Protein AF-A0A5E4M2I4-F1 (afdb_monomer_lite)

pLDDT: mean 73.14, std 18.61, range [38.72, 95.69]

Secondary structure (DSSP, 8-state):
-PPPPSTT--HHHHHHHHHHHHHHHHHHHHHHHHHHH-GGGTS---S-HHHHHHHHHHHHHHHHHHHHHTTT--HHHHHHHHHHHHHHHHHHHHHHHTT-------------

Foldseek 3Di:
DDQPDPPDQDPVSVVVVVVVVVVVVVVVVVLVLLVLVDVCSVDPDPDDPVVVVVVVVVSVVVVVVCCVVVVDPCVVSVVSVVVVVVVVVVVVVVVVVVPDDDDPDDDDDDDD

Sequence (112 aa):
MKPFSSWNLNYIRENYIKCLSASRKYVKCAFGVL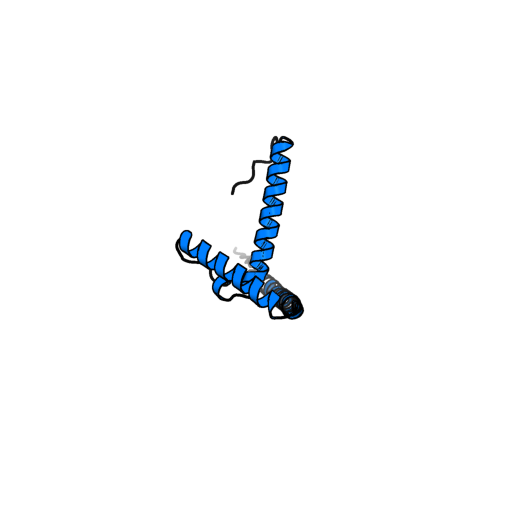RVKWQILRKDIEVSSDKAVHIIKYICIQHNLIRIKDEDSDLDYYQKIIRQSHGNQTNELQERDNHGGARRGSTKTNKR

Radius of gyration: 24.22 Å; chains: 1; bounding box: 33×87×47 Å

Structure (mmCIF, N/CA/C/O backbone):
data_AF-A0A5E4M2I4-F1
#
_entry.id   AF-A0A5E4M2I4-F1
#
loop_
_atom_site.group_PDB
_atom_site.id
_atom_site.type_symbol
_atom_site.label_atom_id
_atom_site.label_alt_id
_atom_site.label_comp_id
_atom_site.label_asym_id
_atom_site.label_entity_id
_atom_site.label_seq_id
_atom_site.pdbx_PDB_ins_code
_atom_site.Cartn_x
_atom_site.Cartn_y
_atom_site.Cartn_z
_atom_site.occupancy
_atom_site.B_iso_or_equiv
_atom_site.auth_seq_id
_atom_site.auth_comp_id
_atom_site.auth_asym_id
_atom_site.auth_atom_id
_atom_site.pdbx_PDB_model_num
ATOM 1 N N . MET A 1 1 ? 0.505 -12.808 -9.965 1.00 60.47 1 MET A N 1
ATOM 2 C CA . MET A 1 1 ? 1.238 -12.731 -11.251 1.00 60.47 1 MET A CA 1
ATOM 3 C C . MET A 1 1 ? 2.308 -13.804 -11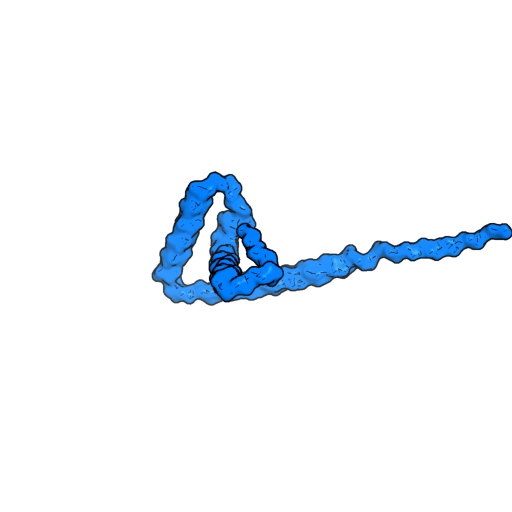.277 1.00 60.47 1 MET A C 1
ATOM 5 O O . MET A 1 1 ? 3.011 -13.952 -10.281 1.00 60.47 1 MET A O 1
ATOM 9 N N . LYS A 1 2 ? 2.400 -14.563 -12.371 1.00 68.81 2 LYS A N 1
ATOM 10 C CA . LYS A 1 2 ? 3.365 -15.657 -12.522 1.00 68.81 2 LYS A CA 1
ATOM 11 C C . LYS A 1 2 ? 4.654 -15.115 -13.163 1.00 68.81 2 LYS A C 1
ATOM 13 O O . LYS A 1 2 ? 4.550 -14.499 -14.221 1.00 68.81 2 LYS A O 1
ATOM 18 N N . PRO A 1 3 ? 5.835 -15.273 -12.539 1.00 67.31 3 PRO A N 1
ATOM 19 C CA . PRO A 1 3 ? 7.097 -14.917 -13.184 1.00 67.31 3 PRO A CA 1
ATOM 20 C C . PRO A 1 3 ? 7.359 -15.844 -14.381 1.00 67.31 3 PRO A C 1
ATOM 22 O O . PRO A 1 3 ? 6.940 -17.005 -14.364 1.00 67.31 3 PRO A O 1
ATOM 25 N N . PHE A 1 4 ? 8.038 -15.341 -15.418 1.00 71.06 4 PHE A N 1
ATOM 26 C CA . PHE A 1 4 ? 8.483 -16.187 -16.530 1.00 71.06 4 PHE A CA 1
ATOM 27 C C . PHE A 1 4 ? 9.488 -17.228 -16.019 1.00 71.06 4 PHE A C 1
ATOM 29 O O . PHE A 1 4 ? 10.302 -16.934 -15.142 1.00 71.06 4 PHE A O 1
ATOM 36 N N . SER A 1 5 ? 9.417 -18.453 -16.542 1.00 70.25 5 SER A N 1
ATOM 37 C CA . SER A 1 5 ? 10.367 -19.516 -16.209 1.00 70.25 5 SER A CA 1
ATOM 38 C C . SER A 1 5 ? 11.786 -19.112 -16.617 1.00 70.25 5 SER A C 1
ATOM 40 O O . SER A 1 5 ? 11.990 -18.620 -17.721 1.00 70.25 5 SER A O 1
ATOM 42 N N . SER A 1 6 ? 12.760 -19.359 -15.736 1.00 65.88 6 SER A N 1
ATOM 43 C CA . SER A 1 6 ? 14.170 -18.938 -15.856 1.00 65.88 6 SER A CA 1
ATOM 44 C C . SER A 1 6 ? 14.926 -19.469 -17.085 1.00 65.88 6 SER A C 1
ATOM 46 O O . SER A 1 6 ? 16.040 -19.029 -17.352 1.00 65.88 6 SER A O 1
ATOM 48 N N . TRP A 1 7 ? 14.366 -20.434 -17.809 1.00 60.06 7 TRP A N 1
ATOM 49 C CA . TRP A 1 7 ? 15.019 -21.087 -18.937 1.00 60.06 7 TRP A CA 1
ATOM 50 C C . TRP A 1 7 ? 14.772 -20.252 -20.207 1.00 60.06 7 TRP A C 1
ATOM 52 O O . TRP A 1 7 ? 13.680 -20.306 -20.765 1.00 60.06 7 TRP A O 1
ATOM 62 N N . ASN A 1 8 ? 15.765 -19.463 -20.641 1.00 64.12 8 ASN A N 1
ATOM 63 C CA . ASN A 1 8 ? 15.763 -18.552 -21.811 1.00 64.12 8 ASN A CA 1
ATOM 64 C C . ASN A 1 8 ? 15.101 -17.170 -21.617 1.00 64.12 8 ASN A C 1
ATOM 66 O O . ASN A 1 8 ? 14.178 -16.759 -22.337 1.00 64.12 8 ASN A O 1
ATOM 70 N N . LEU A 1 9 ? 15.614 -16.405 -20.652 1.00 71.00 9 LEU A N 1
ATOM 71 C CA . LEU A 1 9 ? 15.256 -15.003 -20.461 1.00 71.00 9 LEU A CA 1
ATOM 72 C C . LEU A 1 9 ? 16.059 -14.109 -21.426 1.00 71.00 9 LEU A C 1
ATOM 74 O O . LEU A 1 9 ? 17.254 -13.918 -21.277 1.00 71.00 9 LEU A O 1
ATOM 78 N N . ASN A 1 10 ? 15.389 -13.552 -22.439 1.00 80.62 10 ASN A N 1
ATOM 79 C CA . ASN A 1 10 ? 15.959 -12.471 -23.251 1.00 80.62 10 ASN A CA 1
ATOM 80 C C . ASN A 1 10 ? 16.138 -11.217 -22.378 1.00 80.62 10 ASN A C 1
ATOM 82 O O . ASN A 1 10 ? 15.330 -11.001 -21.472 1.00 80.62 10 ASN A O 1
ATOM 86 N N . TYR A 1 11 ? 17.084 -10.334 -22.718 1.00 84.00 11 TYR A N 1
ATOM 87 C CA . TYR A 1 11 ? 17.332 -9.063 -22.008 1.00 84.00 11 TYR A CA 1
ATOM 88 C C . TYR A 1 11 ? 16.044 -8.276 -21.679 1.00 84.00 11 TYR A C 1
ATOM 90 O O . TYR A 1 11 ? 15.849 -7.787 -20.568 1.00 84.00 11 TYR A O 1
ATOM 98 N N . ILE A 1 12 ? 15.095 -8.229 -22.621 1.00 83.88 12 ILE A N 1
ATOM 99 C CA . ILE A 1 12 ? 13.797 -7.559 -22.442 1.00 83.88 12 ILE A CA 1
ATOM 100 C C . ILE A 1 12 ? 12.955 -8.224 -21.333 1.00 83.88 12 ILE A C 1
ATOM 102 O O . ILE A 1 12 ? 12.327 -7.534 -20.527 1.00 83.88 12 ILE A O 1
ATOM 106 N N . ARG A 1 13 ? 12.952 -9.564 -21.254 1.00 83.00 13 ARG A N 1
ATOM 107 C CA . ARG A 1 13 ? 12.234 -10.318 -20.210 1.00 83.00 13 ARG A CA 1
ATOM 108 C C . ARG A 1 13 ? 12.899 -10.172 -18.842 1.00 83.00 13 ARG A C 1
ATOM 110 O O . ARG A 1 13 ? 12.186 -10.057 -17.845 1.00 83.00 13 ARG A O 1
ATOM 117 N N . GLU A 1 14 ? 14.229 -10.142 -18.790 1.00 84.88 14 GLU A N 1
ATOM 118 C CA . GLU A 1 14 ? 14.982 -9.861 -17.558 1.00 84.88 14 GLU A CA 1
ATOM 119 C C . GLU A 1 14 ? 14.655 -8.485 -17.005 1.00 84.88 14 GLU A C 1
ATOM 121 O O . GLU A 1 14 ? 14.294 -8.363 -15.831 1.00 84.88 14 GLU A O 1
ATOM 126 N N . ASN A 1 15 ? 14.694 -7.463 -17.860 1.00 87.00 15 ASN A N 1
ATOM 127 C CA . ASN A 1 15 ? 14.345 -6.110 -17.460 1.00 87.00 15 ASN A CA 1
ATOM 128 C C . ASN A 1 15 ? 12.899 -6.035 -16.942 1.00 87.00 15 ASN A C 1
ATOM 130 O O . ASN A 1 15 ? 12.654 -5.478 -15.873 1.00 87.00 15 ASN A O 1
ATOM 134 N N . TYR A 1 16 ? 11.951 -6.686 -17.628 1.00 87.31 16 TYR A N 1
ATOM 135 C CA . TYR A 1 16 ? 10.561 -6.754 -17.174 1.00 87.31 16 TYR A CA 1
ATOM 136 C C . TYR A 1 16 ? 10.416 -7.408 -15.790 1.00 87.31 16 TYR A C 1
ATOM 138 O O . TYR A 1 16 ? 9.764 -6.844 -14.910 1.00 87.31 16 TYR A O 1
ATOM 146 N N . ILE A 1 17 ? 11.034 -8.572 -15.555 1.00 87.06 17 ILE A N 1
ATOM 147 C CA . ILE A 1 17 ? 10.962 -9.256 -14.251 1.00 87.06 17 ILE A CA 1
ATOM 148 C C . ILE A 1 17 ? 11.637 -8.432 -13.154 1.00 87.06 17 ILE A C 1
ATOM 150 O O . ILE A 1 17 ? 11.130 -8.386 -12.027 1.00 87.06 17 ILE A O 1
ATOM 154 N N . LYS A 1 18 ? 12.751 -7.764 -13.464 1.00 89.69 18 LYS A N 1
ATOM 155 C CA . LYS A 1 18 ? 13.453 -6.881 -12.529 1.00 89.69 18 LYS A CA 1
ATOM 156 C C . LYS A 1 18 ? 12.572 -5.702 -12.120 1.00 89.69 18 LYS A C 1
ATOM 158 O O . LYS A 1 18 ? 12.387 -5.484 -10.921 1.00 89.69 18 LYS A O 1
ATOM 163 N N . CYS A 1 19 ? 11.970 -5.003 -13.083 1.00 90.12 19 CYS A N 1
ATOM 164 C CA . CYS A 1 19 ? 11.000 -3.939 -12.823 1.00 90.12 19 CYS A CA 1
ATOM 165 C C . CYS A 1 19 ? 9.817 -4.457 -12.000 1.00 90.12 19 CYS A C 1
ATOM 167 O O . CYS A 1 19 ? 9.497 -3.881 -10.966 1.00 90.12 19 CYS A O 1
ATOM 169 N N . LEU A 1 20 ? 9.227 -5.590 -12.389 1.00 88.94 20 LEU A N 1
ATOM 170 C CA . LEU A 1 20 ? 8.091 -6.182 -11.682 1.00 88.94 20 LEU A CA 1
ATOM 171 C C . LEU A 1 20 ? 8.432 -6.536 -10.225 1.00 88.94 20 LEU A C 1
ATOM 173 O O . LEU A 1 20 ? 7.649 -6.268 -9.311 1.00 88.94 20 LEU A O 1
ATOM 177 N N . SER A 1 21 ? 9.606 -7.124 -9.999 1.00 89.81 21 SER A N 1
ATOM 178 C CA . SER A 1 21 ? 10.086 -7.493 -8.664 1.00 89.81 21 SER A CA 1
ATOM 179 C C . SER A 1 21 ? 10.334 -6.260 -7.799 1.00 89.81 21 SER A C 1
ATOM 181 O O . SER A 1 21 ? 9.929 -6.236 -6.634 1.00 89.81 21 SER A O 1
ATOM 183 N N . ALA A 1 22 ? 10.935 -5.215 -8.373 1.00 90.56 22 ALA A N 1
ATOM 184 C CA . ALA A 1 22 ? 11.127 -3.934 -7.706 1.00 90.56 22 ALA A CA 1
ATOM 185 C C . ALA A 1 22 ? 9.780 -3.286 -7.353 1.00 90.56 22 ALA A C 1
ATOM 187 O O . ALA A 1 22 ? 9.541 -2.982 -6.185 1.00 90.56 22 ALA A O 1
ATOM 188 N N . SER A 1 23 ? 8.853 -3.169 -8.308 1.00 91.00 23 SER A N 1
ATOM 189 C CA . SER A 1 23 ? 7.504 -2.641 -8.071 1.00 91.00 23 SER A CA 1
ATOM 190 C C . SER A 1 23 ? 6.786 -3.405 -6.957 1.00 91.00 23 SER A C 1
ATOM 192 O O . SER A 1 23 ? 6.245 -2.790 -6.039 1.00 91.00 23 SER A O 1
ATOM 194 N N . ARG A 1 24 ? 6.845 -4.745 -6.956 1.00 90.50 24 ARG A N 1
ATOM 195 C CA . ARG A 1 24 ? 6.252 -5.565 -5.886 1.00 90.50 24 ARG A CA 1
ATOM 196 C C . ARG A 1 24 ? 6.898 -5.291 -4.528 1.00 90.50 24 ARG A C 1
ATOM 198 O O . ARG A 1 24 ? 6.182 -5.237 -3.528 1.00 90.50 24 ARG A O 1
ATOM 205 N N . LYS A 1 25 ? 8.224 -5.121 -4.478 1.00 92.00 25 LYS A N 1
ATOM 206 C CA . LYS A 1 25 ? 8.948 -4.772 -3.247 1.00 92.00 25 LYS A CA 1
ATOM 207 C C . LYS A 1 25 ? 8.468 -3.430 -2.691 1.00 92.00 25 LYS A C 1
ATOM 209 O O . LYS A 1 25 ? 8.145 -3.369 -1.506 1.00 92.00 25 LYS A O 1
ATOM 214 N N . TYR A 1 26 ? 8.377 -2.394 -3.525 1.00 92.38 26 TYR A N 1
ATOM 215 C CA . TYR A 1 26 ? 7.915 -1.068 -3.097 1.00 92.38 26 TYR A CA 1
ATOM 216 C C . TYR A 1 26 ? 6.471 -1.100 -2.598 1.00 92.38 26 TYR A C 1
ATOM 218 O O . TYR A 1 26 ? 6.195 -0.619 -1.500 1.00 92.38 26 TYR A O 1
ATOM 226 N N . VAL A 1 27 ? 5.575 -1.752 -3.343 1.00 89.75 27 VAL A N 1
ATOM 227 C CA . VAL A 1 27 ? 4.171 -1.907 -2.940 1.00 89.75 27 VAL A CA 1
ATOM 228 C C . VAL A 1 27 ? 4.071 -2.667 -1.613 1.00 89.75 27 VAL A C 1
ATOM 230 O O . VAL A 1 27 ? 3.418 -2.191 -0.689 1.00 89.75 27 VAL A O 1
ATOM 233 N N . LYS A 1 28 ? 4.773 -3.799 -1.454 1.00 88.50 28 LYS A N 1
ATOM 234 C CA . LYS A 1 28 ? 4.790 -4.564 -0.192 1.00 88.50 28 LYS A CA 1
ATOM 235 C C . LYS A 1 28 ? 5.280 -3.715 0.985 1.00 88.50 28 LYS A C 1
ATOM 237 O O . LYS A 1 28 ? 4.686 -3.778 2.058 1.00 88.50 28 LYS A O 1
ATOM 242 N N . CYS A 1 29 ? 6.347 -2.941 0.787 1.00 86.25 29 CYS A N 1
ATOM 243 C CA . CYS A 1 29 ? 6.901 -2.069 1.821 1.00 86.25 29 CYS A CA 1
ATOM 244 C C . CYS A 1 29 ? 5.888 -0.994 2.247 1.00 86.25 29 CYS A C 1
ATOM 246 O O . CYS A 1 29 ? 5.597 -0.862 3.435 1.00 86.25 29 CYS A O 1
ATOM 248 N N . ALA A 1 30 ? 5.270 -0.306 1.282 1.00 88.25 30 ALA A N 1
ATOM 249 C CA . ALA A 1 30 ? 4.249 0.705 1.547 1.00 88.25 30 ALA A CA 1
ATOM 250 C C . ALA A 1 30 ? 3.039 0.123 2.298 1.00 88.25 30 ALA A C 1
ATOM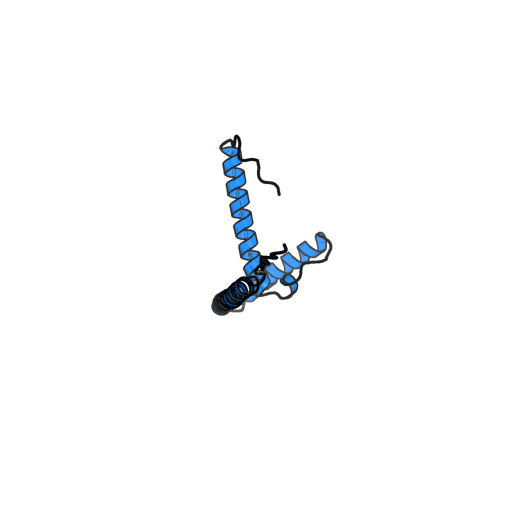 252 O O . ALA A 1 30 ? 2.595 0.683 3.298 1.00 88.25 30 ALA A O 1
ATOM 253 N N . PHE A 1 31 ? 2.543 -1.048 1.889 1.00 88.50 31 PHE A N 1
ATOM 254 C CA . PHE A 1 31 ? 1.464 -1.726 2.614 1.00 88.50 31 PHE A CA 1
ATOM 255 C C . PHE A 1 31 ? 1.866 -2.156 4.031 1.00 88.50 31 PHE A C 1
ATOM 257 O O . PHE A 1 31 ? 1.008 -2.183 4.911 1.00 88.50 31 PHE A O 1
ATOM 264 N N . GLY A 1 32 ? 3.147 -2.445 4.278 1.00 87.38 32 GLY A N 1
ATOM 265 C CA . GLY A 1 32 ? 3.673 -2.679 5.625 1.00 87.38 32 GLY A CA 1
ATOM 266 C C . GLY A 1 32 ? 3.494 -1.458 6.529 1.00 87.38 32 GLY A C 1
ATOM 267 O O . GLY A 1 32 ? 2.921 -1.578 7.612 1.00 87.38 32 GLY A O 1
ATOM 268 N N . VAL A 1 33 ? 3.879 -0.277 6.035 1.00 84.38 33 VAL A N 1
ATOM 269 C CA . VAL A 1 33 ? 3.686 1.008 6.733 1.00 84.38 33 VAL A CA 1
ATOM 270 C C . VAL A 1 33 ? 2.214 1.241 7.043 1.00 84.38 33 VAL A C 1
ATOM 272 O O . VAL A 1 33 ? 1.825 1.495 8.188 1.00 84.38 33 VAL A O 1
ATOM 275 N N . LEU A 1 34 ? 1.373 1.108 6.020 1.00 87.44 34 LEU A N 1
ATOM 276 C CA . LEU A 1 34 ? -0.047 1.395 6.144 1.00 87.44 34 LEU A CA 1
ATOM 277 C C . LEU A 1 34 ? -0.747 0.397 7.083 1.00 87.44 34 LEU A C 1
ATOM 279 O O . LEU A 1 34 ? -1.588 0.820 7.870 1.00 87.44 34 LEU A O 1
ATOM 283 N N . ARG A 1 35 ? -0.371 -0.890 7.087 1.00 88.50 35 ARG A N 1
ATOM 284 C CA . ARG A 1 35 ? -0.943 -1.921 7.979 1.00 88.50 35 ARG A CA 1
ATOM 285 C C . ARG A 1 35 ? -0.689 -1.648 9.462 1.00 88.50 35 ARG A C 1
ATOM 287 O O . ARG A 1 35 ? -1.548 -1.927 10.300 1.00 88.50 35 ARG A O 1
ATOM 294 N N . VAL A 1 36 ? 0.479 -1.110 9.803 1.00 84.44 36 VAL A N 1
ATOM 295 C CA . VAL A 1 36 ? 0.819 -0.787 11.199 1.00 84.44 36 VAL A CA 1
ATOM 296 C C . VAL A 1 36 ? 0.028 0.424 11.691 1.00 84.44 36 VAL A C 1
ATOM 298 O O . VAL A 1 36 ? -0.430 0.431 12.841 1.00 84.44 36 VAL A O 1
ATOM 301 N N . LYS A 1 37 ? -0.142 1.432 10.827 1.00 83.88 37 LYS A N 1
ATOM 302 C CA . LYS A 1 37 ? -0.843 2.680 11.158 1.00 83.88 37 LYS A CA 1
ATOM 303 C C . LYS A 1 37 ? -2.362 2.528 11.151 1.00 83.88 37 LYS A C 1
ATOM 305 O O . LYS A 1 37 ? -3.018 3.072 12.031 1.00 83.88 37 LYS A O 1
ATOM 310 N N . TRP A 1 38 ? -2.915 1.791 10.192 1.00 86.94 38 TRP A N 1
ATOM 311 C CA . TRP A 1 38 ? -4.354 1.721 9.955 1.00 86.94 38 TRP A CA 1
ATOM 312 C C . TRP A 1 38 ? -4.908 0.346 10.324 1.00 86.94 38 TRP A C 1
ATOM 314 O O . TRP A 1 38 ? -4.603 -0.658 9.681 1.00 86.94 38 TRP A O 1
ATOM 324 N N . GLN A 1 39 ? -5.775 0.300 11.339 1.00 86.69 39 GLN A N 1
ATOM 325 C CA . GLN A 1 39 ? -6.366 -0.947 11.837 1.00 86.69 39 GLN A CA 1
ATOM 326 C C . GLN A 1 39 ? -7.163 -1.704 10.765 1.00 86.69 39 GLN A C 1
ATOM 328 O O . GLN A 1 39 ? -7.138 -2.932 10.752 1.00 86.69 39 GLN A O 1
ATOM 333 N N . ILE A 1 40 ? -7.796 -0.989 9.829 1.00 88.31 40 ILE A N 1
ATOM 334 C CA . ILE A 1 40 ? -8.564 -1.580 8.723 1.00 88.31 40 ILE A CA 1
ATOM 335 C C . ILE A 1 40 ? -7.726 -2.517 7.838 1.00 88.31 40 ILE A C 1
ATOM 337 O O . ILE A 1 40 ? -8.260 -3.474 7.298 1.00 88.31 40 ILE A O 1
ATOM 341 N N . LEU A 1 41 ? -6.412 -2.284 7.732 1.00 88.50 41 LEU A N 1
ATOM 342 C CA . LEU A 1 41 ? -5.496 -3.094 6.921 1.00 88.50 41 LEU A CA 1
ATOM 343 C C . LEU A 1 41 ? -4.893 -4.283 7.682 1.00 88.50 41 LEU A C 1
ATOM 345 O O . LEU A 1 41 ? -4.104 -5.041 7.111 1.00 88.50 41 LEU A O 1
ATOM 349 N N . ARG A 1 42 ? -5.216 -4.442 8.974 1.00 87.69 42 ARG A N 1
ATOM 350 C CA . ARG A 1 42 ? -4.809 -5.622 9.751 1.00 87.69 42 ARG A CA 1
ATOM 351 C C . ARG A 1 42 ? -5.617 -6.856 9.370 1.00 87.69 42 ARG A C 1
ATOM 353 O O . ARG A 1 42 ? -5.067 -7.952 9.419 1.00 87.69 42 ARG A O 1
ATOM 360 N N . LYS A 1 43 ? -6.881 -6.661 8.988 1.00 88.62 43 LYS A N 1
ATOM 361 C CA . LYS A 1 43 ? -7.743 -7.690 8.404 1.00 88.62 43 LYS A CA 1
ATOM 362 C C . LYS A 1 43 ? -7.683 -7.585 6.879 1.00 88.62 43 LYS A C 1
ATOM 364 O O . LYS A 1 43 ? -7.458 -6.504 6.334 1.00 88.62 43 LYS A O 1
ATOM 369 N N . ASP A 1 44 ? -7.887 -8.705 6.200 1.00 87.94 44 ASP A N 1
ATOM 370 C CA . ASP A 1 44 ? -8.075 -8.707 4.756 1.00 87.94 44 ASP A CA 1
ATOM 371 C C . ASP A 1 44 ? -9.349 -7.938 4.375 1.00 87.94 44 ASP A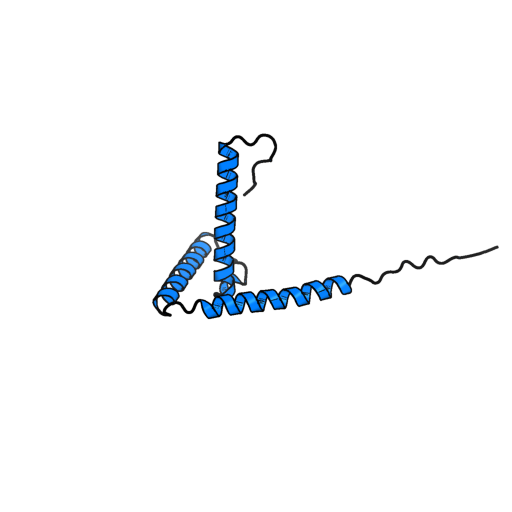 C 1
ATOM 373 O O . ASP A 1 44 ? -10.356 -7.948 5.089 1.00 87.94 44 ASP A O 1
ATOM 377 N N . ILE A 1 45 ? -9.288 -7.222 3.252 1.00 88.94 45 ILE A N 1
ATOM 378 C CA . ILE A 1 45 ? -10.383 -6.365 2.798 1.00 88.94 45 ILE A CA 1
ATOM 379 C C . ILE A 1 45 ? -11.418 -7.237 2.070 1.00 88.94 45 ILE A C 1
ATOM 381 O O . ILE A 1 45 ? -11.329 -7.454 0.865 1.00 88.94 45 ILE A O 1
ATOM 385 N N . GLU A 1 46 ? -12.409 -7.728 2.810 1.00 90.62 46 GLU A N 1
ATOM 386 C CA . GLU A 1 46 ? -13.525 -8.557 2.317 1.00 90.62 46 GLU A CA 1
ATOM 387 C C . GLU A 1 46 ? -14.607 -7.713 1.605 1.00 90.62 46 GLU A C 1
ATOM 389 O O . GLU A 1 46 ? -15.786 -7.743 1.954 1.00 90.62 46 GLU A O 1
ATOM 394 N N . VAL A 1 47 ? -14.214 -6.898 0.623 1.00 93.00 47 VAL A N 1
ATOM 395 C CA . VAL A 1 47 ? -15.137 -6.043 -0.149 1.00 93.00 47 VAL A CA 1
ATOM 396 C C . VAL A 1 47 ? -14.918 -6.207 -1.651 1.00 93.00 47 VAL A C 1
ATOM 398 O O . VAL A 1 47 ? -13.894 -6.727 -2.090 1.00 93.00 47 VAL A O 1
ATOM 401 N N . SER A 1 48 ? -15.872 -5.736 -2.460 1.00 94.69 48 SER A N 1
ATOM 402 C CA . SER A 1 48 ? -15.718 -5.722 -3.918 1.00 94.69 48 SER A CA 1
ATOM 403 C C . SER A 1 48 ? -14.494 -4.907 -4.352 1.00 94.69 48 SER A C 1
ATOM 405 O O . SER A 1 48 ? -14.109 -3.940 -3.691 1.00 94.69 48 SER A O 1
ATOM 407 N N . SER A 1 49 ? -13.899 -5.273 -5.493 1.00 92.62 49 SER A N 1
ATOM 408 C CA . SER A 1 49 ? -12.679 -4.628 -6.001 1.00 92.62 49 SER A CA 1
ATOM 409 C C . SER A 1 49 ? -12.820 -3.103 -6.106 1.00 92.62 49 SER A C 1
ATOM 411 O O . SER A 1 49 ? -11.942 -2.375 -5.643 1.00 92.62 49 SER A O 1
ATOM 413 N N . ASP A 1 50 ? -13.968 -2.612 -6.578 1.00 94.81 50 ASP A N 1
ATOM 414 C CA . ASP A 1 50 ? -14.232 -1.174 -6.694 1.00 94.81 50 ASP A CA 1
ATOM 415 C C . ASP A 1 50 ? -14.191 -0.465 -5.339 1.00 94.81 50 ASP A C 1
ATOM 417 O O . ASP A 1 50 ? -13.578 0.595 -5.195 1.00 94.81 50 ASP A O 1
ATOM 421 N N . LYS A 1 51 ? -14.798 -1.062 -4.306 1.00 92.44 51 LYS A N 1
ATOM 422 C CA . LYS A 1 51 ? -14.790 -0.504 -2.947 1.00 92.44 51 LYS A CA 1
ATOM 423 C C . LYS A 1 51 ? -13.392 -0.555 -2.339 1.00 92.44 51 LYS A C 1
ATOM 425 O O . LYS A 1 51 ? -12.982 0.404 -1.688 1.00 92.44 51 LYS A O 1
ATOM 430 N N . ALA A 1 52 ? -12.634 -1.619 -2.601 1.00 93.19 52 ALA A N 1
ATOM 431 C CA . ALA A 1 52 ? -11.256 -1.739 -2.137 1.00 93.19 52 ALA A CA 1
ATOM 432 C C . ALA A 1 52 ? -10.384 -0.603 -2.695 1.00 93.19 52 ALA A C 1
ATOM 434 O O . ALA A 1 52 ? -9.634 0.015 -1.940 1.00 93.19 52 ALA A O 1
ATOM 435 N N . VAL A 1 53 ? -10.541 -0.247 -3.977 1.00 94.06 53 VAL A N 1
ATOM 436 C CA . VAL A 1 53 ? -9.827 0.892 -4.584 1.00 94.06 53 VAL A CA 1
ATOM 437 C C . VAL A 1 53 ? -10.134 2.202 -3.854 1.00 94.06 53 VAL A C 1
ATOM 439 O O . VAL A 1 53 ? -9.215 2.975 -3.580 1.00 94.06 53 VAL A O 1
ATOM 442 N N . HIS A 1 54 ? -11.397 2.451 -3.499 1.00 95.69 54 HIS A N 1
ATOM 443 C CA . HIS A 1 54 ? -11.783 3.656 -2.757 1.00 95.69 54 HIS A CA 1
ATOM 444 C C . HIS A 1 54 ? -11.183 3.683 -1.347 1.00 95.69 54 HIS A C 1
ATOM 446 O O . HIS A 1 54 ? -10.661 4.718 -0.932 1.00 95.69 54 HIS A O 1
ATOM 452 N N . ILE A 1 55 ? -11.183 2.548 -0.641 1.00 93.69 55 ILE A N 1
ATOM 453 C CA . ILE A 1 55 ? -10.567 2.424 0.689 1.00 93.69 55 ILE A CA 1
ATOM 454 C C . ILE A 1 55 ? -9.069 2.734 0.621 1.00 93.69 55 ILE A C 1
ATOM 456 O O . ILE A 1 55 ? -8.573 3.536 1.411 1.00 93.69 55 ILE A O 1
ATOM 460 N N . ILE A 1 56 ? -8.346 2.150 -0.341 1.00 93.19 56 ILE A N 1
ATOM 461 C CA . ILE A 1 56 ? -6.907 2.400 -0.495 1.00 93.19 56 ILE A CA 1
ATOM 462 C C . ILE A 1 56 ? -6.635 3.872 -0.824 1.00 93.19 56 ILE A C 1
ATOM 464 O O . ILE A 1 56 ? -5.769 4.479 -0.196 1.00 93.19 56 ILE A O 1
ATOM 468 N N . LYS A 1 57 ? -7.406 4.478 -1.739 1.00 94.31 57 LYS A N 1
ATOM 469 C CA . LYS A 1 57 ? -7.288 5.913 -2.054 1.00 94.31 57 LYS A CA 1
ATOM 470 C C . LYS A 1 57 ? -7.501 6.782 -0.816 1.00 94.31 57 LYS A C 1
ATOM 472 O O . LYS A 1 57 ? -6.694 7.671 -0.556 1.00 94.31 57 LYS A O 1
ATOM 477 N N . TYR A 1 58 ? -8.544 6.501 -0.037 1.00 94.69 58 TYR A N 1
ATOM 478 C CA . TYR A 1 58 ? -8.826 7.213 1.207 1.00 94.69 58 TYR A CA 1
ATOM 479 C C . TYR A 1 58 ? -7.656 7.109 2.193 1.00 94.69 58 TYR A C 1
ATOM 481 O O . TYR A 1 58 ? -7.207 8.125 2.716 1.00 94.69 58 TYR A O 1
ATOM 489 N N . ILE A 1 59 ? -7.101 5.910 2.387 1.00 93.06 59 ILE A N 1
ATOM 490 C CA . ILE A 1 59 ? -5.946 5.677 3.266 1.00 93.06 59 ILE A CA 1
ATOM 491 C C . ILE A 1 59 ? -4.717 6.477 2.811 1.00 93.06 59 ILE A C 1
ATOM 493 O O . ILE A 1 59 ? -4.042 7.082 3.644 1.00 93.06 59 ILE A O 1
ATOM 497 N N . CYS A 1 60 ? -4.431 6.512 1.507 1.00 91.25 60 CYS A N 1
ATOM 498 C CA . CYS A 1 60 ? -3.322 7.298 0.963 1.00 91.25 60 CYS A CA 1
ATOM 499 C C . CYS A 1 60 ? -3.522 8.804 1.188 1.00 91.25 60 CYS A C 1
ATOM 501 O O . CYS A 1 60 ? -2.592 9.485 1.614 1.00 91.25 60 CYS A O 1
ATOM 503 N N . ILE A 1 61 ? -4.735 9.317 0.961 1.00 93.19 61 ILE A N 1
ATOM 504 C CA . ILE A 1 61 ? -5.066 10.729 1.206 1.00 93.19 61 ILE A CA 1
ATOM 505 C C . ILE A 1 61 ? -4.918 11.061 2.693 1.00 93.19 61 ILE A C 1
ATOM 507 O O . ILE A 1 61 ? -4.275 12.047 3.038 1.00 93.19 61 ILE A O 1
ATOM 511 N N . GLN A 1 62 ? -5.464 10.223 3.577 1.00 89.62 62 GLN A N 1
ATOM 512 C CA . GLN A 1 62 ? -5.363 10.409 5.025 1.00 89.62 62 GLN A CA 1
ATOM 513 C C . GLN A 1 62 ? -3.912 10.375 5.507 1.00 89.62 62 GLN A C 1
ATOM 515 O O . GLN A 1 62 ? -3.519 11.189 6.337 1.00 89.62 62 GLN A O 1
ATOM 520 N N . HIS A 1 63 ? -3.097 9.469 4.965 1.00 87.75 63 HIS A N 1
ATOM 521 C CA . HIS A 1 63 ? -1.673 9.417 5.272 1.00 87.75 63 HIS A CA 1
ATOM 522 C C . HIS A 1 63 ? -0.971 10.726 4.894 1.00 87.75 63 HIS A C 1
ATOM 524 O O . HIS A 1 63 ? -0.291 11.309 5.736 1.00 87.75 63 HIS A O 1
ATOM 530 N N . ASN A 1 64 ? -1.195 11.221 3.677 1.00 88.12 64 ASN A N 1
ATOM 531 C CA . ASN A 1 64 ? -0.600 12.473 3.213 1.00 88.12 64 ASN A CA 1
ATOM 532 C C . ASN A 1 64 ? -1.095 13.679 4.026 1.00 88.12 64 ASN A C 1
ATOM 534 O O . ASN A 1 64 ? -0.318 14.576 4.334 1.00 88.12 64 ASN A O 1
ATOM 538 N N . LEU A 1 65 ? -2.371 13.690 4.418 1.00 89.56 65 LEU A N 1
ATOM 539 C CA . LEU A 1 65 ? -2.939 14.757 5.238 1.00 89.56 65 LEU A CA 1
ATOM 540 C C . LEU A 1 65 ? -2.304 14.807 6.631 1.00 89.56 65 LEU A C 1
ATOM 542 O O . LEU A 1 65 ? -1.966 15.886 7.106 1.00 89.56 65 LEU A O 1
ATOM 546 N N . ILE A 1 66 ? -2.126 13.650 7.275 1.00 86.62 66 ILE A N 1
ATOM 547 C CA . ILE A 1 66 ? -1.441 13.560 8.570 1.00 86.62 66 ILE A CA 1
ATOM 548 C C . ILE A 1 66 ? 0.008 14.030 8.426 1.00 86.62 66 ILE A C 1
ATOM 550 O O . ILE A 1 66 ? 0.462 14.827 9.232 1.00 86.62 66 ILE A O 1
ATOM 554 N N . ARG A 1 67 ? 0.705 13.626 7.356 1.00 81.81 67 ARG A N 1
ATOM 555 C CA . ARG A 1 67 ? 2.078 14.075 7.071 1.00 81.81 67 ARG A CA 1
ATOM 556 C C . ARG A 1 67 ? 2.212 15.594 6.955 1.00 81.81 67 ARG A C 1
ATOM 558 O O . ARG A 1 67 ? 3.220 16.131 7.390 1.00 81.81 67 ARG A O 1
ATOM 565 N N . ILE A 1 68 ? 1.216 16.264 6.376 1.00 85.62 68 ILE A N 1
ATOM 566 C CA . ILE A 1 68 ? 1.188 17.730 6.265 1.00 85.62 68 ILE A CA 1
ATOM 567 C C . ILE A 1 68 ? 0.912 18.386 7.625 1.00 85.62 68 ILE A C 1
ATOM 569 O O . ILE A 1 68 ? 1.433 19.460 7.896 1.00 85.62 68 ILE A O 1
ATOM 573 N N . LYS A 1 69 ? 0.082 17.761 8.469 1.00 83.25 69 LYS A N 1
ATOM 574 C CA . LYS A 1 69 ? -0.347 18.328 9.755 1.00 83.25 69 LYS A CA 1
ATOM 575 C C . LYS A 1 69 ? 0.641 18.107 10.905 1.00 83.25 69 LYS A C 1
ATOM 577 O O . LYS A 1 69 ? 0.724 18.973 11.763 1.00 83.25 69 LYS A O 1
ATOM 582 N N . ASP A 1 70 ? 1.347 16.976 10.928 1.00 76.00 70 ASP A N 1
ATOM 583 C CA . ASP A 1 70 ? 2.178 16.537 12.065 1.00 76.00 70 ASP A CA 1
ATOM 584 C C . ASP A 1 70 ? 3.679 16.881 11.942 1.00 76.00 70 ASP A C 1
ATOM 586 O O . ASP A 1 70 ? 4.465 16.330 12.707 1.00 76.00 70 ASP A O 1
ATOM 590 N N . GLU A 1 71 ? 4.100 17.732 10.989 1.00 62.78 71 GLU A N 1
ATOM 591 C CA . GLU A 1 71 ? 5.515 18.131 10.773 1.00 62.78 71 GLU A CA 1
ATOM 592 C C . GLU A 1 71 ? 6.531 16.988 11.020 1.00 62.78 71 GLU A C 1
ATOM 594 O O . GLU A 1 71 ? 7.516 17.120 11.738 1.00 62.78 71 GLU A O 1
ATOM 599 N N . ASP A 1 72 ? 6.280 15.833 10.399 1.00 61.59 72 ASP A N 1
ATOM 600 C CA . ASP A 1 72 ? 7.244 14.731 10.291 1.00 61.59 72 ASP A CA 1
ATOM 601 C C . ASP A 1 72 ? 7.642 13.997 11.594 1.00 61.59 72 ASP A C 1
ATOM 603 O O . ASP A 1 72 ? 8.785 13.564 11.754 1.00 61.59 72 ASP A O 1
ATOM 607 N N . SER A 1 73 ? 6.699 13.729 12.509 1.00 60.94 73 SER A N 1
ATOM 608 C CA . SER A 1 73 ? 6.915 12.699 13.549 1.00 60.94 73 SER A CA 1
ATOM 609 C C . SER A 1 73 ? 6.852 11.268 12.970 1.00 60.94 73 SER A C 1
ATOM 611 O O . SER A 1 73 ? 6.008 10.437 13.312 1.00 60.94 73 SER A O 1
ATOM 613 N N . ASP A 1 74 ? 7.771 10.945 12.060 1.00 60.25 74 ASP A N 1
ATOM 614 C CA . ASP A 1 74 ? 8.024 9.577 11.584 1.00 60.25 74 ASP A CA 1
ATOM 615 C C . ASP A 1 74 ? 8.702 8.699 12.653 1.00 60.25 74 ASP A C 1
ATOM 617 O O . ASP A 1 74 ? 8.784 7.473 12.516 1.00 60.25 74 ASP A O 1
ATOM 621 N N . LEU A 1 75 ? 9.178 9.307 13.745 1.00 59.25 75 LEU A N 1
ATOM 622 C CA . LEU A 1 75 ? 9.919 8.628 14.806 1.00 59.25 75 LEU A CA 1
ATOM 623 C C . LEU A 1 75 ? 9.073 7.558 15.512 1.00 59.25 75 LEU A C 1
ATOM 625 O O . LEU A 1 75 ? 9.551 6.446 15.757 1.00 59.25 75 LEU A O 1
ATOM 629 N N . ASP A 1 76 ? 7.793 7.848 15.746 1.00 63.44 76 ASP A N 1
ATOM 630 C CA . ASP A 1 76 ? 6.845 6.909 16.354 1.00 63.44 76 ASP A CA 1
ATOM 631 C C . ASP A 1 76 ? 6.627 5.658 15.486 1.00 63.44 76 ASP A C 1
ATOM 633 O O . ASP A 1 76 ? 6.377 4.559 15.994 1.00 63.44 76 ASP A O 1
ATOM 637 N N . TYR A 1 77 ? 6.767 5.790 14.163 1.00 66.19 77 TYR A N 1
ATOM 638 C CA . TYR A 1 77 ? 6.630 4.681 13.225 1.00 66.19 77 TYR A CA 1
ATOM 639 C C . TYR A 1 77 ? 7.836 3.733 13.289 1.00 66.19 77 TYR A C 1
ATOM 641 O O . TYR A 1 77 ? 7.640 2.528 13.481 1.00 66.19 77 TYR A O 1
ATOM 649 N N . TYR A 1 78 ? 9.070 4.249 13.226 1.00 63.56 78 TYR A N 1
ATOM 650 C CA . TYR A 1 78 ? 10.277 3.421 13.372 1.00 63.56 78 TYR A CA 1
ATOM 651 C C . TYR A 1 78 ? 10.312 2.701 14.722 1.00 63.56 78 TYR A C 1
ATOM 653 O O . TYR A 1 78 ? 10.548 1.490 14.770 1.00 63.56 78 TYR A O 1
ATOM 661 N N . GLN A 1 79 ? 9.986 3.400 15.813 1.00 63.72 79 GLN A N 1
ATOM 662 C CA . GLN A 1 79 ? 9.928 2.793 17.143 1.00 63.72 79 GLN A CA 1
ATOM 663 C C . GLN A 1 79 ? 8.903 1.648 17.215 1.00 63.72 79 GLN A C 1
ATOM 665 O O . GLN A 1 79 ? 9.165 0.613 17.834 1.00 63.72 79 GLN A O 1
ATOM 670 N N . LYS A 1 80 ? 7.750 1.777 16.548 1.00 65.38 80 LYS A N 1
ATOM 671 C CA . LYS A 1 80 ? 6.700 0.747 16.545 1.00 65.38 80 LYS A CA 1
ATOM 672 C C . LYS A 1 80 ? 7.066 -0.485 15.714 1.00 65.38 80 LYS A C 1
ATOM 674 O O . LYS A 1 80 ? 6.780 -1.599 16.152 1.00 65.38 80 LYS A O 1
ATOM 679 N N . ILE A 1 81 ? 7.725 -0.314 14.564 1.00 66.56 81 ILE A N 1
ATOM 680 C CA . ILE A 1 81 ? 8.226 -1.443 13.756 1.00 66.56 81 ILE A CA 1
ATOM 681 C C . ILE A 1 81 ? 9.323 -2.196 14.513 1.00 66.56 81 ILE A C 1
ATOM 683 O O . ILE A 1 81 ? 9.288 -3.425 14.573 1.00 66.56 81 ILE A O 1
ATOM 687 N N . ILE A 1 82 ? 10.270 -1.475 15.128 1.00 63.97 82 ILE A N 1
ATOM 688 C CA . ILE A 1 82 ? 11.367 -2.075 15.905 1.00 63.97 82 ILE A CA 1
ATOM 689 C C . ILE A 1 82 ? 10.801 -2.907 17.065 1.00 63.97 82 ILE A C 1
ATOM 691 O O . ILE A 1 82 ? 11.230 -4.044 17.267 1.00 63.97 82 ILE A O 1
ATOM 695 N N . ARG A 1 83 ? 9.780 -2.395 17.769 1.00 62.50 83 ARG A N 1
ATOM 696 C CA . ARG A 1 83 ? 9.066 -3.126 18.833 1.00 62.50 83 ARG A CA 1
ATOM 697 C C . ARG A 1 83 ? 8.352 -4.384 18.316 1.00 62.50 83 ARG A C 1
ATOM 699 O O . ARG A 1 83 ? 8.452 -5.433 18.943 1.00 62.50 83 ARG A O 1
ATOM 706 N N . GLN A 1 84 ? 7.670 -4.315 17.169 1.00 61.81 84 GLN A N 1
ATOM 707 C CA . GLN A 1 84 ? 6.998 -5.482 16.568 1.00 61.81 84 GLN A CA 1
ATOM 708 C C . GLN A 1 84 ? 7.987 -6.553 16.084 1.00 61.81 84 GLN A C 1
ATOM 710 O O . GLN A 1 84 ? 7.720 -7.742 16.231 1.00 61.81 84 GLN A O 1
ATOM 715 N N . SER A 1 85 ? 9.147 -6.151 15.556 1.00 59.25 85 SER A N 1
ATOM 716 C CA . SER A 1 85 ? 10.192 -7.087 15.127 1.00 59.25 85 SER A CA 1
ATOM 717 C C . SER A 1 85 ? 10.822 -7.857 16.297 1.00 59.25 85 SER A C 1
ATOM 719 O O . SER A 1 85 ? 11.178 -9.018 16.118 1.00 59.25 85 SER A O 1
ATOM 721 N N . HIS A 1 86 ? 10.938 -7.246 17.483 1.00 56.25 86 HIS A N 1
ATOM 722 C CA . HIS A 1 86 ? 11.443 -7.922 18.688 1.00 56.25 86 HIS A CA 1
ATOM 723 C C . HIS A 1 86 ? 10.410 -8.885 19.299 1.00 56.25 86 HIS A C 1
ATOM 725 O O . HIS A 1 86 ? 10.785 -9.960 19.754 1.00 56.25 86 HIS A O 1
ATOM 731 N N . GLY A 1 87 ? 9.112 -8.557 19.247 1.00 52.09 87 GLY A N 1
ATOM 732 C CA . GLY A 1 87 ? 8.044 -9.452 19.723 1.00 52.09 87 GLY A CA 1
ATOM 733 C C . GLY A 1 87 ? 7.829 -10.707 18.862 1.00 52.09 87 GLY A C 1
ATOM 734 O O . GLY A 1 87 ? 7.307 -11.704 19.351 1.00 52.09 87 GLY A O 1
ATOM 735 N N . ASN A 1 88 ? 8.250 -10.691 17.593 1.00 51.22 88 ASN A N 1
ATOM 736 C CA . ASN A 1 88 ? 8.164 -11.860 16.711 1.00 51.22 88 ASN A CA 1
ATOM 737 C C . ASN A 1 88 ? 9.348 -12.835 16.887 1.00 51.22 88 ASN A C 1
ATOM 739 O O . ASN A 1 88 ? 9.157 -14.034 16.710 1.00 51.22 88 ASN A O 1
ATOM 743 N N . GLN A 1 89 ? 10.538 -12.367 17.297 1.00 48.88 89 GLN A N 1
ATOM 744 C CA . GLN A 1 89 ? 11.685 -13.253 17.584 1.00 48.88 89 GLN A CA 1
ATOM 745 C C . GLN A 1 89 ? 11.453 -14.155 18.805 1.00 48.88 89 GLN A C 1
ATOM 747 O O . GLN A 1 89 ? 11.910 -15.296 18.816 1.00 48.88 89 GLN A O 1
ATOM 752 N N . THR A 1 90 ? 10.714 -13.687 19.815 1.00 43.00 90 THR A N 1
ATOM 753 C CA . THR A 1 90 ? 10.390 -14.493 21.004 1.00 43.00 90 THR A CA 1
ATOM 754 C C . THR A 1 90 ? 9.397 -15.618 20.708 1.00 43.00 90 THR A C 1
ATOM 756 O O . THR A 1 90 ? 9.491 -16.676 21.319 1.00 43.00 90 THR A O 1
ATOM 759 N N . ASN A 1 91 ? 8.497 -15.437 19.735 1.00 45.19 91 ASN A N 1
ATOM 760 C CA . ASN A 1 91 ? 7.507 -16.458 19.374 1.00 45.19 91 ASN A CA 1
ATOM 761 C C . ASN A 1 91 ? 8.096 -17.560 18.470 1.00 45.19 91 ASN A C 1
ATOM 763 O O . ASN A 1 91 ? 7.710 -18.718 18.595 1.00 45.19 91 ASN A O 1
ATOM 767 N N . GLU A 1 92 ? 9.075 -17.244 17.613 1.00 44.97 92 GLU A N 1
ATOM 768 C CA . GLU A 1 92 ? 9.713 -18.243 16.734 1.00 44.97 92 GLU A CA 1
ATOM 769 C C . GLU A 1 92 ? 10.707 -19.171 17.461 1.00 44.97 92 GLU A C 1
ATOM 771 O O . GLU A 1 92 ? 10.939 -20.293 17.006 1.00 44.97 92 GLU A O 1
ATOM 776 N N . LEU A 1 93 ? 11.286 -18.747 18.593 1.00 47.59 93 LEU A N 1
ATOM 777 C CA . LEU A 1 93 ? 12.122 -19.620 19.433 1.00 47.59 93 LEU A CA 1
ATOM 778 C C . LEU A 1 93 ? 11.275 -20.604 20.255 1.00 47.59 93 LEU A C 1
ATOM 780 O O . LEU A 1 93 ? 11.661 -21.756 20.425 1.00 47.59 93 LEU A O 1
ATOM 784 N N . GLN A 1 94 ? 10.076 -20.195 20.676 1.00 46.03 94 GLN A N 1
ATOM 785 C CA . GLN A 1 94 ? 9.193 -21.020 21.503 1.00 46.03 94 GLN A CA 1
ATOM 786 C C . GLN A 1 94 ? 8.477 -22.134 20.707 1.00 46.03 94 GLN A C 1
ATOM 788 O O . GLN A 1 94 ? 8.145 -23.179 21.267 1.00 46.03 94 GLN A O 1
ATOM 793 N N . GLU A 1 95 ? 8.283 -21.964 19.393 1.00 46.50 95 GLU A N 1
ATOM 794 C CA . GLU A 1 95 ? 7.708 -23.005 18.520 1.00 46.50 95 GLU A CA 1
ATOM 795 C C . GLU A 1 95 ? 8.721 -24.078 18.079 1.00 46.50 95 GLU A C 1
ATOM 797 O O . GLU A 1 95 ? 8.322 -25.204 17.775 1.00 46.50 95 GLU A O 1
ATOM 802 N N . ARG A 1 96 ? 10.034 -23.793 18.092 1.00 42.28 96 ARG A N 1
ATOM 803 C CA . ARG A 1 96 ? 11.059 -24.816 17.797 1.00 42.28 96 ARG A CA 1
ATOM 804 C C . ARG A 1 96 ? 11.337 -25.743 18.976 1.00 42.28 96 ARG A C 1
ATOM 806 O O . ARG A 1 96 ? 11.652 -26.911 18.753 1.00 42.28 96 ARG A O 1
ATOM 813 N N . ASP A 1 97 ? 11.153 -25.258 20.200 1.00 44.28 97 ASP A N 1
ATOM 814 C CA . ASP A 1 97 ? 11.376 -26.051 21.413 1.00 44.28 97 ASP A CA 1
ATOM 815 C C . ASP A 1 97 ? 10.194 -26.986 21.745 1.00 44.28 97 ASP A C 1
ATOM 817 O O . ASP A 1 97 ? 10.364 -27.977 22.455 1.00 44.28 97 ASP A O 1
ATOM 821 N N . ASN A 1 98 ? 9.008 -26.756 21.166 1.00 48.12 98 ASN A N 1
ATOM 822 C CA . ASN A 1 98 ? 7.807 -27.568 21.417 1.00 48.12 98 ASN A CA 1
ATOM 823 C C . ASN A 1 98 ? 7.616 -28.776 20.472 1.00 48.12 98 ASN A C 1
ATOM 825 O O . ASN A 1 98 ? 6.670 -29.548 20.640 1.00 48.12 98 ASN A O 1
ATOM 829 N N . HIS A 1 99 ? 8.524 -29.008 19.517 1.00 50.28 99 HIS A N 1
ATOM 830 C CA . HIS A 1 99 ? 8.503 -30.182 18.627 1.00 50.28 99 HIS A CA 1
ATOM 831 C C . HIS A 1 99 ? 9.712 -31.113 18.827 1.00 50.28 99 HIS A C 1
ATOM 833 O O . HIS A 1 99 ? 10.274 -31.650 17.875 1.00 50.28 99 HIS A O 1
ATOM 839 N N . GLY A 1 100 ? 10.102 -31.349 20.082 1.00 47.22 100 GLY A N 1
ATOM 840 C CA . GLY A 1 100 ? 11.189 -32.262 20.450 1.00 47.22 100 GLY A CA 1
ATOM 841 C C . GLY A 1 100 ? 10.769 -33.322 21.467 1.00 47.22 100 GLY A C 1
ATOM 842 O O . GLY A 1 100 ? 11.305 -33.350 22.568 1.00 47.22 100 GLY A O 1
ATOM 843 N N . GLY A 1 101 ? 9.812 -34.201 21.142 1.00 49.75 101 GLY A N 1
ATOM 844 C CA . GLY A 1 101 ? 9.282 -35.123 22.156 1.00 49.75 101 GLY A CA 1
ATOM 845 C C . GLY A 1 101 ? 8.522 -36.353 21.669 1.00 49.75 101 GLY A C 1
ATOM 846 O O . GLY A 1 101 ? 7.466 -36.650 22.206 1.00 49.75 101 GLY A O 1
ATOM 847 N N . ALA A 1 102 ? 9.039 -37.108 20.696 1.00 42.97 102 ALA A N 1
ATOM 848 C CA . ALA A 1 102 ? 8.565 -38.476 20.452 1.00 42.97 102 ALA A CA 1
ATOM 849 C C . ALA A 1 102 ? 9.749 -39.416 20.190 1.00 42.97 102 ALA A C 1
ATOM 851 O O . ALA A 1 102 ? 10.054 -39.790 19.057 1.00 42.97 102 ALA A O 1
ATOM 852 N N . ARG A 1 103 ? 10.450 -39.797 21.266 1.00 45.75 103 ARG A N 1
ATOM 853 C CA . ARG A 1 103 ? 11.402 -40.915 21.240 1.00 45.75 103 ARG A CA 1
ATOM 854 C C . ARG A 1 103 ? 10.611 -42.199 20.972 1.00 45.75 103 ARG A C 1
ATOM 856 O O . ARG A 1 103 ? 9.893 -42.672 21.848 1.00 45.75 103 ARG A O 1
ATOM 863 N N . ARG A 1 104 ? 10.750 -42.775 19.774 1.00 39.91 104 ARG A N 1
ATOM 864 C CA . ARG A 1 104 ? 10.344 -44.162 19.503 1.00 39.91 104 ARG A CA 1
ATOM 865 C C . ARG A 1 104 ? 11.198 -45.081 20.379 1.00 39.91 104 ARG A C 1
ATOM 867 O O . ARG A 1 104 ? 12.361 -45.332 20.073 1.00 39.91 104 ARG A O 1
ATOM 874 N N . GLY A 1 105 ? 10.629 -45.539 21.491 1.00 38.72 105 GLY A N 1
ATOM 875 C CA . GLY A 1 105 ? 11.189 -46.616 22.295 1.00 38.72 105 GLY A CA 1
ATOM 876 C C . GLY A 1 105 ? 11.172 -47.906 21.483 1.00 38.72 105 GLY A C 1
ATOM 877 O O . GLY A 1 105 ? 10.108 -48.417 21.151 1.00 38.72 105 GLY A O 1
ATOM 878 N N . SER A 1 106 ? 12.355 -48.408 21.138 1.00 41.53 106 SER A N 1
ATOM 879 C CA . SER A 1 106 ? 12.523 -49.752 20.595 1.00 41.53 106 SER A CA 1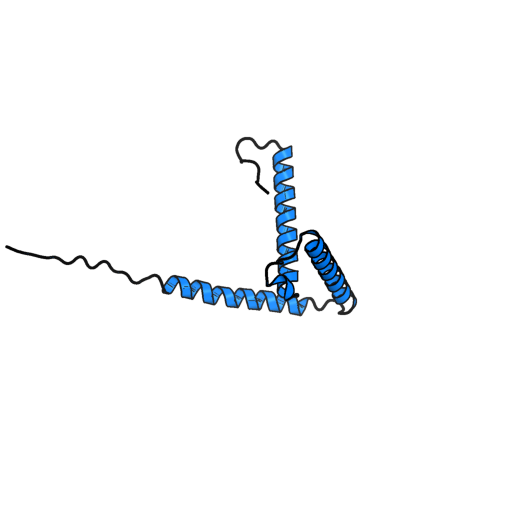
ATOM 880 C C . SER A 1 106 ? 12.488 -50.730 21.769 1.00 41.53 106 SER A C 1
ATOM 882 O O . SER A 1 106 ? 13.464 -50.871 22.510 1.00 41.53 106 SER A O 1
ATOM 884 N N . THR A 1 107 ? 11.333 -51.347 22.007 1.00 43.88 107 THR A N 1
ATOM 885 C CA . THR A 1 107 ? 11.184 -52.438 22.970 1.00 43.88 107 THR A CA 1
ATOM 886 C C . THR A 1 107 ? 11.857 -53.688 22.412 1.00 43.88 107 THR A C 1
ATOM 888 O O . THR A 1 107 ? 11.356 -54.341 21.501 1.00 43.88 107 THR A O 1
ATOM 891 N N . LYS A 1 108 ? 13.006 -54.047 22.994 1.00 48.28 108 LYS A N 1
ATOM 892 C CA . LYS A 1 108 ? 13.542 -55.409 22.932 1.00 48.28 108 LYS A CA 1
ATOM 893 C C . LYS A 1 108 ? 12.532 -56.351 23.592 1.00 48.28 108 LYS A C 1
ATOM 895 O O . LYS A 1 108 ? 12.342 -56.281 24.804 1.00 48.28 108 LYS A O 1
ATOM 900 N N . THR A 1 109 ? 11.933 -57.255 22.827 1.00 42.38 109 THR A N 1
ATOM 901 C CA . THR A 1 109 ? 11.223 -58.421 23.366 1.00 42.38 109 THR A CA 1
ATOM 902 C C . THR A 1 109 ? 11.990 -59.680 23.004 1.00 42.38 109 THR A C 1
ATOM 904 O O . THR A 1 109 ? 12.016 -60.107 21.855 1.00 42.38 109 THR A O 1
ATOM 907 N N . ASN A 1 110 ? 12.632 -60.241 24.023 1.00 41.09 110 ASN A N 1
ATOM 908 C CA . ASN A 1 110 ? 13.228 -61.565 24.035 1.00 41.09 110 ASN A CA 1
ATOM 909 C C . ASN A 1 110 ? 12.117 -62.585 24.350 1.00 41.09 110 ASN A C 1
ATOM 911 O O . AS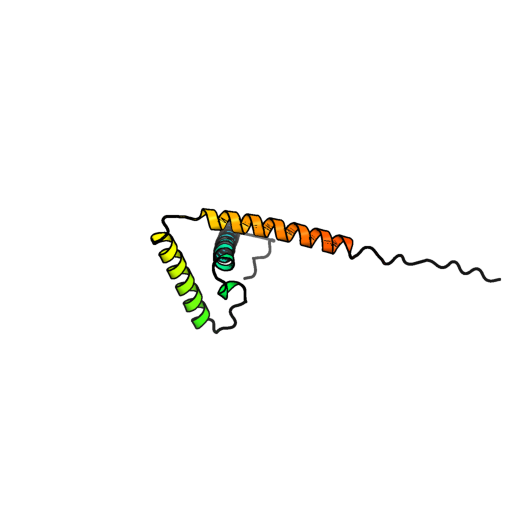N A 1 110 ? 11.411 -62.401 25.347 1.00 41.09 110 ASN A O 1
ATOM 915 N N . LYS A 1 111 ? 11.942 -63.638 23.542 1.00 44.47 111 LYS A N 1
ATOM 916 C CA . LYS A 1 111 ? 11.144 -64.807 23.945 1.00 44.47 111 LYS A CA 1
ATOM 917 C C . LYS A 1 111 ? 11.566 -66.080 23.197 1.00 44.47 111 LYS A C 1
ATOM 919 O O . LYS A 1 111 ? 11.201 -66.238 22.043 1.00 44.47 111 LYS A O 1
ATOM 924 N N . ARG A 1 112 ? 12.235 -66.941 23.977 1.00 42.41 112 ARG A N 1
ATOM 925 C CA . ARG A 1 112 ? 12.341 -68.416 23.954 1.00 42.41 112 ARG A CA 1
ATOM 926 C C . ARG A 1 112 ? 12.880 -69.097 22.704 1.00 42.41 112 ARG A C 1
ATOM 928 O O . ARG A 1 112 ? 12.165 -69.119 21.687 1.00 42.41 112 ARG A O 1
#

InterPro domains:
  IPR006912 Harbinger transposase-derived protein [PF04827] (20-71)

Organism: NCBI:txid506608